Protein AF-A0A8H6W726-F1 (afdb_monomer)

Solvent-accessible surface area (backbone atoms only — not comparable to full-atom values): 7861 Å² total; per-residue (Å²): 96,68,68,58,51,51,13,54,59,83,41,94,83,43,72,100,41,47,91,73,74,43,54,44,81,43,51,64,57,50,60,64,70,88,55,66,88,46,59,6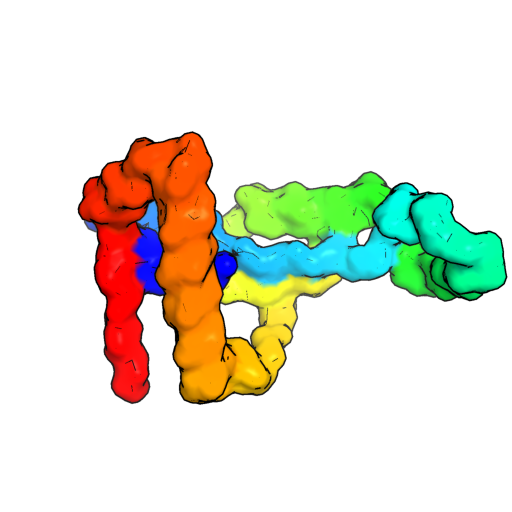8,70,59,37,52,51,51,53,56,52,37,76,76,72,36,35,50,50,70,63,22,48,48,30,55,50,47,72,70,72,47,61,62,71,81,44,48,71,31,38,30,45,80,74,37,79,46,88,73,60,68,58,68,72,33,70,67,29,46,53,50,44,54,52,50,50,53,53,51,48,52,59,44,28,76,76,40,60,62,54,54,51,49,46,68,75,64,41,49,79,62,74,82,82,128

Secondary structure (DSSP, 8-state):
-HHHHTTSPP-TTSTTS-SS---EEE--SEE-GGGTTS-HHHHHHHHHHHHHHPEEHHHHHHHHHHHHHS-HHHHTT-EEETTEEEPPPHHHHSHHHHHHHHHHHHHHHHHHHHH-THHHHHHHHH-PPPP---

Nearest PDB structures (foldseek):
  5o98-assembly1_A  TM=8.061E-01  e=6.949E-01  Catharanthus roseus
  5o98-assembly2_B  TM=7.991E-01  e=9.078E-01  Catharanthus roseus

Structure (mmCIF, N/CA/C/O backbone):
data_AF-A0A8H6W726-F1
#
_entry.id   AF-A0A8H6W726-F1
#
loop_
_atom_site.group_PDB
_atom_site.id
_atom_site.type_symbol
_atom_site.label_atom_id
_atom_site.label_alt_id
_atom_site.label_comp_id
_atom_site.label_asym_id
_atom_site.label_entity_id
_atom_site.label_seq_id
_atom_site.pdbx_PDB_ins_code
_atom_site.Cartn_x
_atom_site.Cartn_y
_atom_site.Cartn_z
_atom_site.occupancy
_atom_site.B_iso_or_equiv
_atom_site.auth_seq_id
_atom_site.auth_comp_id
_atom_site.auth_asym_id
_atom_site.auth_atom_id
_atom_site.pdbx_PDB_model_num
ATOM 1 N N . MET A 1 1 ? -5.618 1.461 2.422 1.00 74.81 1 MET A N 1
ATOM 2 C CA . MET A 1 1 ? -4.654 1.276 3.535 1.00 74.81 1 MET A CA 1
ATOM 3 C C . MET A 1 1 ? -4.930 2.229 4.699 1.00 74.81 1 MET A C 1
ATOM 5 O O . MET A 1 1 ? -5.282 1.740 5.760 1.00 74.81 1 MET A O 1
ATOM 9 N N . ARG A 1 2 ? -4.857 3.560 4.527 1.00 86.06 2 ARG A N 1
ATOM 10 C CA . ARG A 1 2 ? -5.116 4.532 5.615 1.00 86.06 2 ARG A CA 1
ATOM 11 C C . ARG A 1 2 ? -6.535 4.457 6.210 1.00 86.06 2 ARG A C 1
ATOM 13 O O . ARG A 1 2 ? -6.653 4.435 7.427 1.00 86.06 2 ARG A O 1
ATOM 20 N N . ALA A 1 3 ? -7.574 4.311 5.376 1.00 90.31 3 ALA A N 1
ATOM 21 C CA . ALA A 1 3 ? -8.961 4.120 5.837 1.00 90.31 3 ALA A CA 1
ATOM 22 C C . ALA A 1 3 ? -9.113 2.926 6.787 1.00 90.31 3 ALA A C 1
ATOM 24 O O . ALA A 1 3 ? -9.732 3.050 7.836 1.00 90.31 3 ALA A O 1
ATOM 25 N N . LEU A 1 4 ? -8.504 1.792 6.426 1.00 90.88 4 LEU A N 1
ATOM 26 C CA . LEU A 1 4 ? -8.491 0.585 7.248 1.00 90.88 4 LEU A CA 1
ATOM 27 C C . LEU A 1 4 ? -7.704 0.818 8.540 1.00 90.88 4 LEU A C 1
ATOM 29 O O . LEU A 1 4 ? -8.187 0.499 9.617 1.00 90.88 4 LEU A O 1
ATOM 33 N N . ALA A 1 5 ? -6.509 1.409 8.441 1.00 88.50 5 ALA A N 1
ATOM 34 C CA . ALA A 1 5 ? -5.656 1.672 9.598 1.00 88.50 5 ALA A CA 1
ATOM 35 C C . ALA A 1 5 ? -6.338 2.567 10.650 1.00 88.50 5 ALA A C 1
ATOM 37 O O . ALA A 1 5 ? -6.141 2.348 11.843 1.00 88.50 5 ALA A O 1
ATOM 38 N N . ALA A 1 6 ? -7.147 3.540 10.213 1.00 88.62 6 ALA A N 1
ATOM 39 C CA . ALA A 1 6 ? -7.908 4.441 11.082 1.00 88.62 6 ALA A CA 1
ATOM 40 C C . ALA A 1 6 ? -9.080 3.762 11.813 1.00 88.62 6 ALA A C 1
ATOM 42 O O . ALA A 1 6 ? -9.574 4.310 12.793 1.00 88.62 6 ALA A O 1
ATOM 43 N N . ARG A 1 7 ? -9.510 2.592 11.331 1.00 90.94 7 ARG A N 1
ATOM 44 C CA . ARG A 1 7 ? -10.657 1.826 11.836 1.00 90.94 7 ARG A CA 1
ATOM 45 C C . ARG A 1 7 ? -10.251 0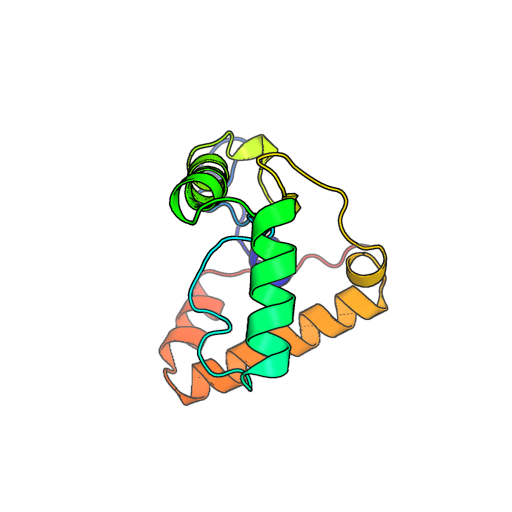.569 12.602 1.00 90.94 7 ARG A C 1
ATOM 47 O O . ARG A 1 7 ? -11.105 -0.191 13.040 1.00 90.94 7 ARG A O 1
ATOM 54 N N . LEU A 1 8 ? -8.952 0.301 12.731 1.00 88.81 8 LEU A N 1
ATOM 55 C CA . LEU A 1 8 ? -8.487 -0.825 13.531 1.00 88.81 8 LEU A CA 1
ATOM 56 C C . LEU A 1 8 ? -8.629 -0.496 15.020 1.00 88.81 8 LEU A C 1
ATOM 58 O O . LEU A 1 8 ? -8.125 0.554 15.435 1.00 88.81 8 LEU A O 1
ATOM 62 N N . PRO A 1 9 ? -9.230 -1.394 15.818 1.00 84.88 9 PRO A N 1
ATOM 63 C CA . PRO A 1 9 ? -9.404 -1.165 17.240 1.00 84.88 9 PRO A CA 1
ATOM 64 C C . PRO A 1 9 ? -8.051 -1.040 17.938 1.00 84.88 9 PRO A C 1
ATOM 66 O O . PRO A 1 9 ? -7.052 -1.664 17.551 1.00 84.88 9 PRO A O 1
ATOM 69 N N . ALA A 1 10 ? -8.017 -0.225 18.989 1.00 72.88 10 ALA A N 1
ATOM 70 C CA . ALA A 1 10 ? -6.909 -0.261 19.931 1.00 72.88 10 ALA A CA 1
ATOM 71 C C . ALA A 1 10 ? -6.992 -1.581 20.710 1.00 72.88 10 ALA A C 1
ATOM 73 O O . ALA A 1 10 ? -8.056 -1.927 21.213 1.00 72.88 10 ALA A O 1
ATOM 74 N N . ASP A 1 11 ? -5.894 -2.327 20.806 1.00 67.31 11 ASP A N 1
ATOM 75 C CA . ASP A 1 11 ? -5.873 -3.569 21.580 1.00 67.31 11 ASP A CA 1
ATOM 76 C C . ASP A 1 11 ? -5.457 -3.243 23.031 1.00 67.31 11 ASP A C 1
ATOM 78 O O . ASP A 1 11 ? -4.331 -2.792 23.260 1.00 67.31 11 ASP A O 1
ATOM 82 N N . PRO A 1 12 ? -6.356 -3.423 24.022 1.00 59.44 12 PRO A N 1
ATOM 83 C CA . PRO A 1 12 ? -6.074 -3.088 25.415 1.00 59.44 12 PRO A CA 1
ATOM 84 C C . PRO A 1 12 ? -5.050 -4.026 26.077 1.00 59.44 12 PRO A C 1
ATOM 86 O O . PRO A 1 12 ? -4.559 -3.710 27.160 1.00 59.44 12 PRO A O 1
ATOM 89 N N . GLY A 1 13 ? -4.717 -5.165 25.456 1.00 59.81 13 GLY A N 1
ATOM 90 C CA . GLY A 1 13 ? -3.755 -6.148 25.964 1.00 59.81 13 GLY A CA 1
ATOM 91 C C . GLY A 1 13 ? -2.386 -6.130 25.275 1.00 59.81 13 GLY A C 1
ATOM 92 O O . GLY A 1 13 ? -1.457 -6.764 25.774 1.00 59.81 13 GLY A O 1
ATOM 93 N N . SER A 1 14 ? -2.225 -5.415 24.157 1.00 56.25 14 SER A N 1
ATOM 94 C CA . SER A 1 14 ? -1.011 -5.458 23.326 1.00 56.25 14 SER A CA 1
ATOM 95 C C . SER A 1 14 ? -0.077 -4.256 23.505 1.00 56.25 14 SER A C 1
ATOM 97 O O . SER A 1 14 ? 0.544 -3.801 22.551 1.00 56.25 14 SER A O 1
ATOM 99 N N . GLY A 1 15 ? 0.072 -3.717 24.717 1.00 60.50 15 GLY A N 1
ATOM 100 C CA . GLY A 1 15 ? 1.006 -2.605 24.948 1.00 60.50 15 GLY A CA 1
ATOM 101 C C . GLY A 1 15 ? 0.811 -1.440 23.948 1.00 60.50 15 GLY A C 1
ATOM 102 O O . GLY A 1 15 ? -0.316 -1.155 23.555 1.00 60.50 15 GLY A O 1
ATOM 103 N N . PRO A 1 16 ? 1.874 -0.751 23.494 1.00 60.84 16 PRO A N 1
ATOM 104 C CA . PRO A 1 16 ? 1.744 0.399 22.589 1.00 60.84 16 PRO A CA 1
ATOM 105 C C . PRO A 1 16 ? 1.385 0.055 21.129 1.00 60.84 16 PRO A C 1
ATOM 107 O O . PRO A 1 16 ? 1.186 0.971 20.330 1.00 60.84 16 PRO A O 1
ATOM 110 N N . VAL A 1 17 ? 1.359 -1.227 20.737 1.00 60.28 17 VAL A N 1
ATOM 111 C CA . VAL A 1 17 ? 1.313 -1.647 19.324 1.00 60.28 17 VAL A CA 1
ATOM 112 C C . VAL A 1 17 ? 0.090 -2.528 19.079 1.00 60.28 17 VAL A C 1
ATOM 114 O O . VAL A 1 17 ? -0.004 -3.593 19.681 1.00 60.28 17 VAL A O 1
ATOM 117 N N . PRO A 1 18 ? -0.850 -2.146 18.197 1.00 65.00 18 PRO A N 1
ATOM 118 C CA . PRO A 1 18 ? -2.050 -2.949 17.963 1.00 65.00 18 PRO A CA 1
ATOM 119 C C . PRO A 1 18 ? -1.735 -4.305 17.334 1.00 65.00 18 PRO A C 1
ATOM 121 O O . PRO A 1 18 ? -0.820 -4.415 16.517 1.00 65.00 18 PRO A O 1
ATOM 124 N N . ARG A 1 19 ? -2.548 -5.319 17.658 1.00 79.25 19 ARG A N 1
ATOM 125 C CA . ARG A 1 19 ? -2.424 -6.696 17.142 1.00 79.25 19 ARG A CA 1
ATOM 126 C C . ARG A 1 19 ? -2.325 -6.790 15.618 1.00 79.25 19 ARG A C 1
ATOM 128 O O . ARG A 1 19 ? -1.701 -7.716 15.108 1.00 79.25 19 ARG A O 1
ATOM 135 N N . VAL A 1 20 ? -2.933 -5.849 14.896 1.00 87.69 20 VAL A N 1
ATOM 136 C CA . VAL A 1 20 ? -2.817 -5.729 13.440 1.00 87.69 20 VAL A CA 1
ATOM 137 C C . VAL A 1 20 ? -2.174 -4.393 13.087 1.00 87.69 20 VAL A C 1
ATOM 139 O O . VAL A 1 20 ? -2.626 -3.322 13.505 1.00 87.69 20 VAL A O 1
ATOM 142 N N . VAL A 1 21 ? -1.131 -4.464 12.263 1.00 88.25 21 VAL A N 1
ATOM 143 C CA . VAL A 1 21 ? -0.463 -3.301 11.683 1.00 88.25 21 VAL A CA 1
ATOM 144 C C . VAL A 1 21 ? -0.767 -3.236 10.196 1.00 88.25 21 VAL A C 1
ATOM 146 O O . VAL A 1 21 ? -0.662 -4.226 9.480 1.00 88.25 21 VAL A O 1
ATOM 149 N N . VAL A 1 22 ? -1.142 -2.044 9.737 1.00 91.38 22 VAL A N 1
ATOM 150 C CA . VAL A 1 22 ? -1.387 -1.749 8.325 1.00 91.38 22 VAL A CA 1
ATOM 151 C C . VAL A 1 22 ? -0.391 -0.691 7.886 1.00 91.38 22 VAL A C 1
ATOM 153 O O . VAL A 1 22 ? -0.257 0.355 8.524 1.00 91.38 22 VAL A O 1
ATOM 156 N N . ASN A 1 23 ? 0.293 -0.963 6.784 1.00 92.38 23 ASN A N 1
ATOM 157 C CA . ASN A 1 23 ? 1.203 -0.050 6.109 1.00 92.38 23 ASN A CA 1
ATOM 158 C C . ASN A 1 23 ? 0.970 -0.129 4.593 1.00 92.38 23 ASN A C 1
ATOM 160 O O . ASN A 1 23 ? 0.196 -0.958 4.109 1.00 92.38 23 ASN A O 1
ATOM 164 N N . ALA A 1 24 ? 1.571 0.787 3.840 1.00 93.81 24 ALA A N 1
ATOM 165 C CA . ALA A 1 24 ? 1.498 0.795 2.384 1.00 93.81 24 ALA A CA 1
ATOM 166 C C . ALA A 1 24 ? 2.913 0.706 1.820 1.00 93.81 24 ALA A C 1
ATOM 168 O O . ALA A 1 24 ? 3.731 1.576 2.098 1.00 93.81 24 ALA A O 1
ATOM 169 N N . VAL A 1 25 ? 3.201 -0.327 1.030 1.00 94.25 25 VAL A N 1
ATOM 170 C CA . VAL A 1 25 ? 4.557 -0.600 0.538 1.00 94.25 25 VAL A CA 1
ATOM 171 C C . VAL A 1 25 ? 4.617 -0.442 -0.972 1.00 94.25 25 VAL A C 1
ATOM 173 O O . VAL A 1 25 ? 3.814 -1.016 -1.704 1.00 94.25 25 VAL A O 1
ATOM 176 N N . HIS A 1 26 ? 5.611 0.304 -1.436 1.00 92.38 26 HIS A N 1
ATOM 177 C CA . HIS A 1 26 ? 5.975 0.441 -2.834 1.00 92.38 26 HIS A CA 1
ATOM 178 C C . HIS A 1 26 ? 7.415 -0.073 -3.030 1.00 92.38 26 HIS A C 1
ATOM 180 O O . HIS A 1 26 ? 8.365 0.577 -2.583 1.00 92.38 26 HIS A O 1
ATOM 186 N N . PRO A 1 27 ? 7.624 -1.220 -3.705 1.00 92.06 27 PRO A N 1
ATOM 187 C CA . PRO A 1 27 ? 8.951 -1.825 -3.853 1.00 92.06 27 PRO A CA 1
ATOM 188 C C . PRO A 1 27 ? 9.838 -1.125 -4.901 1.00 92.06 27 PRO A C 1
ATOM 190 O O . PRO A 1 27 ? 1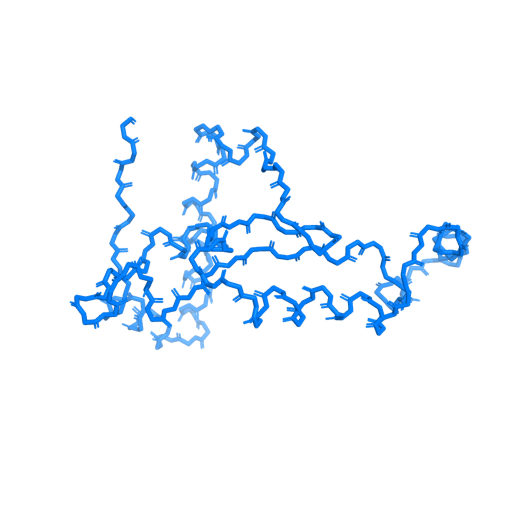0.920 -1.610 -5.216 1.00 92.06 27 PRO A O 1
ATOM 193 N N . GLY A 1 28 ? 9.399 0.008 -5.456 1.00 89.69 28 GLY A N 1
ATOM 194 C CA . GLY A 1 28 ? 10.046 0.616 -6.613 1.00 89.69 28 GLY A CA 1
ATOM 195 C C . GLY A 1 28 ? 9.690 -0.103 -7.913 1.00 89.69 28 GLY A C 1
ATOM 196 O O . GLY A 1 28 ? 8.832 -0.989 -7.959 1.00 89.69 28 GLY A O 1
ATOM 197 N N . MET A 1 29 ? 10.359 0.288 -8.997 1.00 91.12 29 MET A N 1
ATOM 198 C CA . MET A 1 29 ? 10.197 -0.391 -10.278 1.00 91.12 29 MET A CA 1
ATOM 199 C C . MET A 1 29 ? 10.864 -1.763 -10.204 1.00 91.12 29 MET A C 1
ATOM 201 O O . MET A 1 29 ? 12.061 -1.847 -9.950 1.00 91.12 29 MET A O 1
ATOM 205 N N . CYS A 1 30 ? 10.097 -2.823 -10.447 1.00 92.94 30 CYS A N 1
ATOM 206 C CA . CYS A 1 30 ? 10.600 -4.194 -10.456 1.00 92.94 30 CYS A CA 1
ATOM 207 C C . CYS A 1 30 ? 10.494 -4.803 -11.860 1.00 92.94 30 CYS A C 1
ATOM 209 O O . CYS A 1 30 ? 9.525 -4.557 -12.590 1.00 92.94 30 CYS A O 1
ATOM 211 N N . ILE A 1 31 ? 11.472 -5.627 -12.237 1.00 93.44 31 ILE A N 1
ATOM 212 C CA . ILE A 1 31 ? 11.444 -6.415 -13.471 1.00 93.44 31 ILE A CA 1
ATOM 213 C C . ILE A 1 31 ? 10.413 -7.533 -13.290 1.00 93.44 31 ILE A C 1
ATOM 215 O O . ILE A 1 31 ? 10.690 -8.572 -12.700 1.00 93.44 31 ILE A O 1
ATOM 219 N N . THR A 1 32 ? 9.201 -7.282 -13.780 1.00 91.25 32 THR A N 1
ATOM 220 C CA . THR A 1 32 ? 8.061 -8.205 -13.753 1.00 91.25 32 THR A CA 1
ATOM 221 C C . THR A 1 32 ? 7.327 -8.171 -15.092 1.00 91.25 32 THR A C 1
ATOM 223 O O . THR A 1 32 ? 7.525 -7.263 -15.906 1.00 91.25 32 THR A O 1
ATOM 226 N N . ASP A 1 33 ? 6.419 -9.123 -15.295 1.00 92.50 33 ASP A N 1
ATOM 227 C CA . ASP A 1 33 ? 5.581 -9.213 -16.493 1.00 92.50 33 ASP A CA 1
ATOM 228 C C . ASP A 1 33 ? 4.327 -8.318 -16.451 1.00 92.50 33 ASP A C 1
ATOM 230 O O . ASP A 1 33 ? 3.429 -8.469 -17.281 1.00 92.50 33 ASP A O 1
ATOM 234 N N . ILE A 1 34 ? 4.257 -7.327 -15.547 1.00 92.31 34 ILE A N 1
ATOM 235 C CA . ILE A 1 34 ? 3.103 -6.411 -15.442 1.00 92.31 34 ILE A CA 1
ATOM 236 C C . ILE A 1 34 ? 2.817 -5.660 -16.757 1.00 92.31 34 ILE A C 1
ATOM 238 O O . ILE A 1 34 ? 1.671 -5.350 -17.075 1.00 92.31 34 ILE A O 1
ATOM 242 N N . PHE A 1 35 ? 3.850 -5.443 -17.578 1.00 91.56 35 PHE A N 1
ATOM 243 C CA . PHE A 1 35 ? 3.749 -4.797 -18.889 1.00 91.56 35 PHE A CA 1
ATOM 244 C C . PHE A 1 35 ? 3.747 -5.786 -20.067 1.00 91.56 35 PHE A C 1
ATOM 246 O O . PHE A 1 35 ? 3.896 -5.380 -21.220 1.00 91.56 35 PHE A O 1
ATOM 253 N N . ALA A 1 36 ? 3.586 -7.093 -19.828 1.00 90.94 36 ALA A N 1
ATOM 254 C CA . ALA A 1 36 ? 3.711 -8.113 -20.874 1.00 90.94 36 ALA A CA 1
ATOM 255 C C . ALA A 1 36 ? 2.697 -7.943 -22.017 1.00 90.94 36 ALA A C 1
ATOM 257 O O . ALA A 1 36 ? 3.033 -8.206 -23.177 1.00 90.94 36 ALA A O 1
ATOM 258 N N . LYS A 1 37 ? 1.491 -7.457 -21.691 1.00 95.50 37 LYS A N 1
ATOM 259 C CA . LYS A 1 37 ? 0.376 -7.235 -22.628 1.00 95.50 37 LYS A CA 1
ATOM 260 C C . LYS A 1 37 ? 0.418 -5.880 -23.348 1.00 95.50 37 LYS A C 1
ATOM 262 O O . LYS A 1 37 ? -0.473 -5.595 -24.143 1.00 95.50 37 LYS A O 1
ATOM 267 N N . PHE A 1 38 ? 1.420 -5.040 -23.085 1.00 93.38 38 PHE A N 1
ATOM 268 C CA . PHE A 1 38 ? 1.542 -3.746 -23.754 1.00 93.38 38 PHE A CA 1
ATOM 269 C C . PHE A 1 38 ? 2.015 -3.920 -25.208 1.00 93.38 38 PHE A C 1
ATOM 271 O O . PHE A 1 38 ? 2.769 -4.859 -25.496 1.00 93.38 38 PHE A O 1
ATOM 278 N N . PRO A 1 39 ? 1.632 -3.007 -26.125 1.00 96.62 39 PRO A N 1
ATOM 279 C CA . PRO A 1 39 ? 2.132 -3.009 -27.496 1.00 96.62 39 PRO A CA 1
ATOM 280 C C . PRO A 1 39 ? 3.662 -3.026 -27.550 1.00 96.62 39 PRO A C 1
ATOM 282 O O . PRO A 1 39 ? 4.334 -2.427 -26.706 1.00 96.62 39 PRO A O 1
ATOM 285 N N . LEU A 1 40 ? 4.216 -3.681 -28.575 1.00 94.69 40 LEU A N 1
ATOM 286 C CA . LEU A 1 40 ? 5.656 -3.928 -28.704 1.00 94.69 40 LEU A CA 1
ATOM 287 C C . LEU A 1 40 ? 6.532 -2.672 -28.506 1.00 94.69 40 LEU A C 1
ATOM 289 O O . LEU A 1 40 ? 7.505 -2.775 -27.756 1.00 94.69 40 LEU A O 1
ATOM 293 N N . PRO A 1 41 ? 6.202 -1.497 -29.091 1.00 95.44 41 PRO A N 1
ATOM 294 C CA . PRO A 1 41 ? 7.015 -0.292 -28.920 1.00 95.44 41 PRO A CA 1
ATOM 295 C C . PRO A 1 41 ? 7.062 0.187 -27.465 1.00 95.44 41 PRO A C 1
ATOM 297 O O . PRO A 1 41 ? 8.131 0.498 -26.943 1.00 95.44 41 PRO A O 1
ATOM 300 N N . VAL A 1 42 ? 5.917 0.173 -26.776 1.00 95.00 42 VAL A N 1
ATOM 301 C CA . VAL A 1 42 ? 5.818 0.591 -25.370 1.00 95.00 42 VAL A CA 1
ATOM 302 C C . VAL A 1 42 ? 6.551 -0.398 -24.471 1.00 95.00 42 VAL A C 1
ATOM 304 O O . VAL A 1 42 ? 7.317 -0.003 -23.597 1.00 95.00 42 VAL A O 1
ATOM 307 N N . ARG A 1 43 ? 6.393 -1.700 -24.728 1.00 94.56 43 ARG A N 1
ATOM 308 C CA . ARG A 1 43 ? 7.100 -2.743 -23.981 1.00 94.56 43 ARG A CA 1
ATOM 309 C C . ARG A 1 43 ? 8.618 -2.651 -24.157 1.00 94.56 43 ARG A C 1
ATOM 311 O O . ARG A 1 43 ? 9.348 -2.873 -23.195 1.00 94.56 43 ARG A O 1
ATOM 318 N N . ALA A 1 44 ? 9.099 -2.323 -25.357 1.00 93.00 44 ALA A N 1
ATOM 319 C CA . ALA A 1 44 ? 10.523 -2.119 -25.615 1.00 93.00 44 ALA A CA 1
ATOM 320 C C . ALA A 1 44 ? 11.073 -0.911 -24.840 1.00 93.00 44 ALA A C 1
ATOM 322 O O . ALA A 1 44 ? 12.112 -1.034 -24.193 1.00 93.00 44 ALA A O 1
ATOM 323 N N . LEU A 1 45 ? 10.342 0.211 -24.834 1.00 94.31 45 LEU A N 1
ATOM 324 C CA . LEU A 1 45 ? 10.691 1.400 -24.052 1.00 94.31 45 LEU A CA 1
ATOM 325 C C . LEU A 1 45 ? 10.758 1.089 -22.551 1.00 94.31 45 LEU A C 1
ATOM 327 O O . LEU A 1 45 ? 11.754 1.398 -21.899 1.00 94.31 45 LEU A O 1
ATOM 331 N N . ILE A 1 46 ? 9.731 0.425 -22.015 1.00 93.00 46 ILE A N 1
ATOM 332 C CA . ILE A 1 46 ? 9.669 0.052 -20.598 1.00 93.00 46 ILE A CA 1
ATOM 333 C C . ILE A 1 46 ? 10.817 -0.889 -20.230 1.00 93.00 46 ILE A C 1
ATOM 335 O O . ILE A 1 46 ? 11.471 -0.669 -19.216 1.00 93.00 46 ILE A O 1
ATOM 339 N N . ARG A 1 47 ? 11.122 -1.897 -21.059 1.00 90.62 47 ARG A N 1
ATOM 340 C CA . ARG A 1 47 ? 12.278 -2.779 -20.821 1.00 90.62 47 ARG A CA 1
ATOM 341 C C . ARG A 1 47 ? 13.601 -2.017 -20.848 1.00 90.62 47 ARG A C 1
ATOM 343 O O . ARG A 1 47 ? 14.494 -2.338 -20.069 1.00 90.62 47 ARG A O 1
ATOM 350 N N . GLY A 1 48 ? 13.727 -1.020 -21.724 1.00 92.12 48 GLY A N 1
ATOM 351 C CA . GLY A 1 48 ? 14.868 -0.107 -2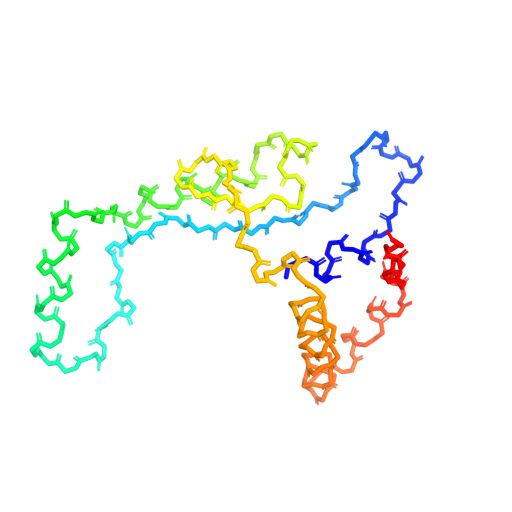1.742 1.00 92.12 48 GLY A CA 1
ATOM 352 C C . GLY A 1 48 ? 15.020 0.637 -20.416 1.00 92.12 48 GLY A C 1
ATOM 353 O O . GLY A 1 48 ? 16.090 0.595 -19.816 1.00 92.12 48 GLY A O 1
ATOM 354 N N . ALA A 1 49 ? 13.936 1.234 -19.916 1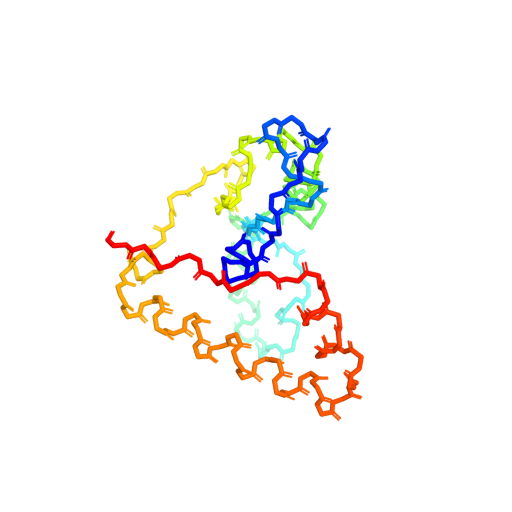.00 90.50 49 ALA A N 1
ATOM 355 C CA . ALA A 1 49 ? 13.923 1.920 -18.625 1.00 90.50 49 ALA A CA 1
ATOM 356 C C . ALA A 1 49 ? 14.214 0.965 -17.453 1.00 90.50 49 ALA A C 1
ATOM 358 O O . ALA A 1 49 ? 15.043 1.269 -16.598 1.00 90.50 49 ALA A O 1
ATOM 359 N N . GLN A 1 50 ? 13.604 -0.225 -17.444 1.00 91.75 50 GLN A N 1
ATOM 360 C CA . GLN A 1 50 ? 13.812 -1.232 -16.402 1.00 91.75 50 GLN A CA 1
ATOM 361 C C . GLN A 1 50 ? 15.284 -1.640 -16.275 1.00 91.75 50 GLN A C 1
ATOM 363 O O . GLN A 1 50 ? 15.777 -1.798 -15.165 1.00 91.75 50 GLN A O 1
ATOM 368 N N . ARG A 1 51 ? 16.022 -1.749 -17.385 1.00 87.69 51 ARG A N 1
ATOM 369 C CA . ARG A 1 51 ? 17.460 -2.069 -17.340 1.00 87.69 51 ARG A CA 1
ATOM 370 C C . ARG A 1 51 ? 18.312 -1.007 -16.643 1.00 87.69 51 ARG A C 1
ATOM 372 O O . ARG A 1 51 ? 19.415 -1.332 -16.224 1.00 87.69 51 ARG A O 1
ATOM 379 N N . LEU A 1 52 ? 17.840 0.236 -16.562 1.00 89.25 52 LEU A N 1
ATOM 380 C CA . LEU A 1 52 ? 18.600 1.345 -15.982 1.00 89.25 52 LEU A CA 1
ATOM 381 C C . LEU A 1 52 ? 18.309 1.545 -14.494 1.00 89.25 52 LEU A C 1
ATOM 383 O O . LEU A 1 52 ? 19.208 1.936 -13.756 1.00 89.25 52 LEU A O 1
ATOM 387 N N . VAL A 1 53 ? 17.061 1.328 -14.065 1.00 87.94 53 VAL A N 1
ATOM 388 C CA . VAL A 1 53 ? 16.600 1.765 -12.734 1.00 87.94 53 VAL A CA 1
ATOM 389 C C . VAL A 1 53 ? 15.775 0.732 -11.963 1.00 87.94 53 VAL A C 1
ATOM 391 O O . VAL A 1 53 ? 15.393 1.015 -10.830 1.00 87.94 53 VAL A O 1
ATOM 394 N N . ALA A 1 54 ? 15.447 -0.427 -12.547 1.00 92.50 54 ALA A N 1
ATOM 395 C CA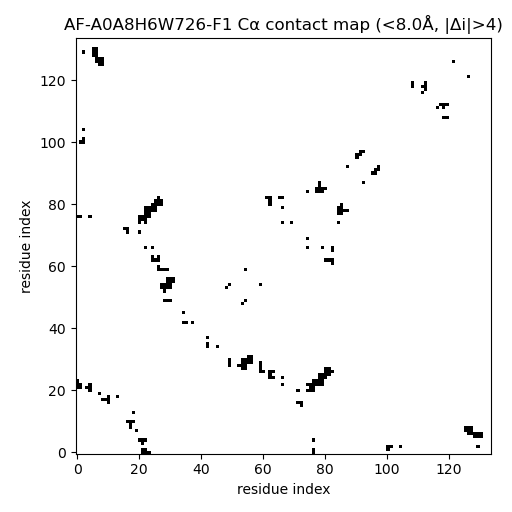 . ALA A 1 54 ? 14.583 -1.398 -11.880 1.00 92.50 54 ALA A CA 1
ATOM 396 C C . ALA A 1 54 ? 15.363 -2.403 -11.029 1.00 92.50 54 ALA A C 1
ATOM 398 O O . ALA A 1 54 ? 16.435 -2.872 -11.405 1.00 92.50 54 ALA A O 1
ATOM 399 N N . TYR A 1 55 ? 14.743 -2.796 -9.923 1.00 93.44 55 TYR A N 1
ATOM 400 C CA . TYR A 1 55 ? 15.128 -3.958 -9.135 1.00 93.44 55 TYR A CA 1
ATOM 401 C C . TYR A 1 55 ? 14.696 -5.247 -9.835 1.00 93.44 55 TYR A C 1
ATOM 403 O O . TYR A 1 55 ? 13.693 -5.283 -10.556 1.00 93.44 55 TYR A O 1
ATOM 411 N N . THR A 1 56 ? 15.396 -6.345 -9.578 1.00 93.75 56 THR A N 1
ATOM 412 C CA . THR A 1 56 ? 14.832 -7.676 -9.839 1.00 93.75 56 THR A CA 1
ATOM 413 C C . THR A 1 56 ? 13.581 -7.906 -8.982 1.00 93.75 56 THR A C 1
ATOM 415 O O . THR A 1 56 ? 13.376 -7.243 -7.962 1.00 93.75 56 THR A O 1
ATOM 418 N N . ALA A 1 57 ? 12.724 -8.850 -9.382 1.00 93.19 57 ALA A N 1
ATOM 419 C CA . ALA A 1 57 ? 11.542 -9.205 -8.594 1.00 93.19 57 ALA A CA 1
ATOM 420 C C . ALA A 1 57 ? 11.916 -9.651 -7.166 1.00 93.19 57 ALA A C 1
ATOM 422 O O . ALA A 1 57 ? 11.275 -9.225 -6.207 1.00 93.19 57 ALA A O 1
ATOM 423 N N . ASP A 1 58 ? 12.996 -10.424 -7.024 1.00 94.81 58 ASP A N 1
ATOM 424 C CA . ASP A 1 58 ? 13.490 -10.901 -5.729 1.00 94.81 58 ASP A CA 1
ATOM 425 C C . ASP A 1 58 ? 14.004 -9.758 -4.847 1.00 94.81 58 ASP A C 1
ATOM 427 O O . ASP A 1 58 ? 13.718 -9.718 -3.651 1.00 94.81 58 ASP A O 1
ATOM 431 N N . GLU A 1 59 ? 14.741 -8.799 -5.415 1.00 94.56 59 GLU A N 1
ATOM 432 C CA . GLU A 1 59 ? 15.192 -7.609 -4.683 1.00 94.56 59 GLU A CA 1
ATOM 433 C C . GLU A 1 59 ? 14.012 -6.750 -4.225 1.00 94.56 59 GLU A C 1
ATOM 435 O O . GLU A 1 59 ? 13.964 -6.357 -3.060 1.00 94.56 59 GLU A O 1
ATOM 440 N N . GLY A 1 60 ? 13.031 -6.518 -5.102 1.00 93.38 60 GLY A N 1
ATOM 441 C CA . GLY A 1 60 ? 11.807 -5.800 -4.753 1.00 93.38 60 GLY A CA 1
ATOM 442 C C . GLY A 1 60 ? 11.000 -6.501 -3.656 1.00 93.38 60 GLY A C 1
ATOM 443 O O . GLY A 1 60 ? 10.491 -5.851 -2.740 1.00 93.38 60 GLY A O 1
ATOM 444 N N . ALA A 1 61 ? 10.934 -7.836 -3.690 1.00 94.19 61 ALA A N 1
ATOM 445 C CA . ALA A 1 61 ? 10.241 -8.636 -2.682 1.00 94.19 61 ALA A CA 1
ATOM 446 C C . ALA A 1 61 ? 10.847 -8.472 -1.278 1.00 94.19 61 ALA A C 1
ATOM 448 O O . ALA A 1 61 ? 10.111 -8.496 -0.289 1.00 94.19 61 ALA A O 1
ATOM 449 N N . ARG A 1 62 ? 12.158 -8.215 -1.163 1.00 94.81 62 ARG A N 1
ATOM 450 C CA . ARG A 1 62 ? 12.801 -7.945 0.137 1.00 94.81 62 ARG A CA 1
ATOM 451 C C . ARG A 1 62 ? 12.207 -6.726 0.831 1.00 94.81 62 ARG A C 1
ATOM 453 O O . ARG A 1 62 ? 12.138 -6.724 2.054 1.00 94.81 62 ARG A O 1
ATOM 460 N N . PHE A 1 63 ? 11.737 -5.721 0.091 1.00 94.25 63 PHE A N 1
ATOM 461 C CA . PHE A 1 63 ? 11.086 -4.553 0.692 1.00 94.25 63 PHE A CA 1
ATOM 462 C C . PHE A 1 63 ? 9.715 -4.889 1.280 1.00 94.25 63 PHE A C 1
ATOM 464 O O . PHE A 1 63 ? 9.361 -4.356 2.330 1.00 94.25 63 PHE A O 1
ATOM 471 N N . LEU A 1 64 ? 8.969 -5.801 0.646 1.00 94.31 64 LEU A N 1
ATOM 472 C CA . LEU A 1 64 ? 7.709 -6.314 1.191 1.00 94.31 64 LEU A CA 1
ATOM 473 C C . LEU A 1 64 ? 7.963 -7.119 2.468 1.00 94.31 64 LEU A C 1
ATOM 475 O O . LEU A 1 64 ? 7.308 -6.882 3.478 1.00 94.31 64 LEU A O 1
ATOM 479 N N . VAL A 1 65 ? 8.952 -8.019 2.440 1.00 94.88 65 VAL A N 1
ATOM 480 C CA . VAL A 1 65 ? 9.339 -8.813 3.615 1.00 94.88 65 VAL A CA 1
ATOM 481 C C . VAL A 1 65 ? 9.798 -7.901 4.748 1.00 94.88 65 VAL A C 1
ATOM 483 O O . VAL A 1 65 ? 9.295 -8.021 5.858 1.00 94.88 65 VAL A O 1
ATOM 486 N N . TRP A 1 66 ? 10.689 -6.947 4.468 1.00 94.00 66 TRP A N 1
ATOM 487 C CA . TRP A 1 66 ? 11.179 -5.981 5.451 1.00 94.00 66 TRP A CA 1
ATOM 488 C C . TRP A 1 66 ? 10.038 -5.198 6.110 1.00 94.00 66 TRP A C 1
ATOM 490 O O . TRP A 1 66 ? 10.018 -5.056 7.329 1.00 94.00 66 TRP A O 1
ATOM 500 N N . ALA A 1 67 ? 9.051 -4.749 5.328 1.00 93.56 67 ALA A N 1
ATOM 501 C CA . ALA A 1 67 ? 7.888 -4.039 5.852 1.00 93.56 67 ALA A CA 1
ATOM 502 C C . ALA A 1 67 ? 6.934 -4.931 6.668 1.00 93.56 67 ALA A C 1
ATOM 504 O O . ALA A 1 67 ? 6.184 -4.417 7.498 1.00 93.56 67 ALA A O 1
ATOM 505 N N . ALA A 1 68 ? 6.943 -6.245 6.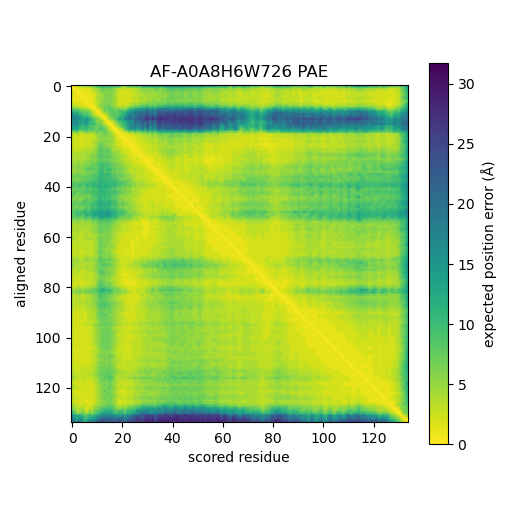425 1.00 92.88 68 ALA A N 1
ATOM 506 C CA . ALA A 1 68 ? 6.114 -7.216 7.133 1.00 92.88 68 ALA A CA 1
ATOM 507 C C . ALA A 1 68 ? 6.742 -7.696 8.453 1.00 92.88 68 ALA A C 1
ATOM 509 O O . ALA A 1 68 ? 6.009 -7.960 9.401 1.00 92.88 68 ALA A O 1
ATOM 510 N N . VAL A 1 69 ? 8.075 -7.818 8.516 1.00 93.81 69 VAL A N 1
ATOM 511 C CA . VAL A 1 69 ? 8.799 -8.330 9.701 1.00 93.81 69 VAL A CA 1
ATOM 512 C C . VAL A 1 69 ? 9.513 -7.250 10.515 1.00 93.81 69 VAL A C 1
ATOM 514 O O . VAL A 1 69 ? 10.099 -7.555 11.551 1.00 93.81 69 VAL A O 1
ATOM 517 N N . GLY A 1 70 ? 9.524 -6.007 10.032 1.00 89.25 70 GLY A N 1
ATOM 518 C CA . GLY A 1 70 ? 10.157 -4.880 10.709 1.00 89.25 70 GLY A CA 1
ATOM 519 C C . GLY A 1 70 ? 9.425 -4.447 11.982 1.00 89.25 70 GLY A C 1
ATOM 520 O O . GLY A 1 70 ? 8.406 -5.019 12.368 1.00 89.25 70 GLY A O 1
ATOM 521 N N . ASP A 1 71 ? 9.946 -3.407 12.636 1.00 89.75 71 ASP A N 1
ATOM 522 C CA . ASP A 1 71 ? 9.351 -2.878 13.864 1.00 89.75 71 ASP A CA 1
ATOM 523 C C . ASP A 1 71 ? 7.924 -2.363 13.617 1.00 89.75 71 ASP A C 1
ATOM 525 O O . ASP A 1 71 ? 7.693 -1.325 12.991 1.00 89.75 71 ASP A O 1
ATOM 529 N N . ALA A 1 72 ? 6.963 -3.108 14.151 1.00 86.19 72 ALA A N 1
ATOM 530 C CA . ALA A 1 72 ? 5.539 -2.852 14.049 1.00 86.19 72 ALA A CA 1
ATOM 531 C C . ALA A 1 72 ? 5.143 -1.453 14.560 1.00 86.19 72 ALA A C 1
ATOM 533 O O . ALA A 1 72 ? 4.254 -0.827 13.978 1.00 86.19 72 ALA A O 1
ATOM 534 N N . ALA A 1 73 ? 5.812 -0.938 15.600 1.00 84.25 73 ALA A N 1
ATOM 535 C CA . ALA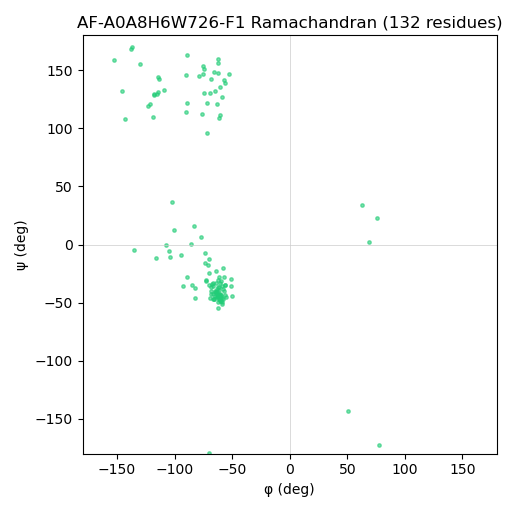 A 1 73 ? 5.540 0.393 16.139 1.00 84.25 73 ALA A CA 1
ATOM 536 C C . ALA A 1 73 ? 5.982 1.490 15.161 1.00 84.25 73 ALA A C 1
ATOM 538 O O . ALA A 1 73 ? 5.221 2.415 14.875 1.00 84.25 73 ALA A O 1
ATOM 539 N N . ALA A 1 74 ? 7.189 1.357 14.607 1.00 87.00 74 ALA A N 1
ATOM 540 C CA . ALA A 1 74 ? 7.766 2.328 13.683 1.00 87.00 74 ALA A CA 1
ATOM 541 C C . ALA A 1 74 ? 7.107 2.312 12.292 1.00 87.00 74 ALA A C 1
ATOM 543 O O . ALA A 1 74 ? 7.058 3.339 11.617 1.00 87.00 74 ALA A O 1
ATOM 544 N N . LEU A 1 75 ? 6.604 1.157 11.844 1.00 89.62 75 LEU A N 1
ATOM 545 C CA . LEU A 1 75 ? 6.068 0.979 10.490 1.00 89.62 75 LEU A CA 1
ATOM 546 C C . LEU A 1 75 ? 4.555 1.183 10.381 1.00 89.62 75 LEU A C 1
ATOM 548 O O . LEU A 1 75 ? 4.021 1.247 9.269 1.00 89.62 75 LEU A O 1
ATOM 552 N N . ARG A 1 76 ? 3.846 1.306 11.504 1.00 87.88 76 ARG A N 1
ATOM 553 C CA . ARG A 1 76 ? 2.393 1.496 11.512 1.00 87.88 76 ARG A CA 1
ATOM 554 C C . ARG A 1 76 ? 1.984 2.755 10.751 1.00 87.88 76 ARG A C 1
ATOM 556 O O . ARG A 1 76 ? 2.452 3.853 11.032 1.00 87.88 76 ARG A O 1
ATOM 563 N N . GLY A 1 77 ? 1.065 2.587 9.798 1.00 87.81 77 GLY A N 1
ATOM 564 C CA . GLY A 1 77 ? 0.498 3.680 9.006 1.00 87.81 77 GLY A CA 1
ATOM 565 C C . GLY A 1 77 ? 1.473 4.331 8.023 1.00 87.81 77 GLY A C 1
ATOM 566 O O . GLY A 1 77 ? 1.083 5.270 7.332 1.00 87.81 77 GLY A O 1
ATOM 567 N N . GLN A 1 78 ? 2.713 3.841 7.936 1.00 91.50 78 GLN A N 1
ATOM 568 C CA . GLN A 1 78 ? 3.734 4.429 7.082 1.00 91.50 78 GLN A CA 1
ATOM 569 C C . GLN A 1 78 ? 3.501 4.087 5.611 1.00 91.50 78 GLN A C 1
ATOM 571 O O . GLN A 1 78 ? 3.045 2.993 5.256 1.00 91.50 78 GLN A O 1
ATOM 576 N N . TYR A 1 79 ? 3.874 5.034 4.753 1.00 93.62 79 TYR A N 1
ATOM 577 C CA . TYR A 1 79 ? 4.127 4.779 3.344 1.00 93.62 79 TYR A CA 1
ATOM 578 C C . TYR A 1 79 ? 5.601 4.402 3.194 1.00 93.62 79 TYR A C 1
ATOM 580 O O . TYR A 1 79 ? 6.477 5.147 3.615 1.00 93.62 79 TYR A O 1
ATOM 588 N N . ILE A 1 80 ? 5.886 3.221 2.661 1.00 93.81 80 ILE A N 1
ATOM 589 C CA . ILE A 1 80 ? 7.220 2.621 2.650 1.00 93.81 80 ILE A CA 1
ATOM 590 C C . ILE A 1 80 ? 7.690 2.512 1.205 1.00 93.81 80 ILE A C 1
ATOM 592 O O . ILE A 1 80 ? 6.990 1.962 0.357 1.00 93.81 80 ILE A O 1
ATOM 596 N N . GLY A 1 81 ? 8.901 2.990 0.933 1.00 91.75 81 GLY A N 1
ATOM 597 C CA . GLY A 1 81 ? 9.528 2.904 -0.382 1.00 91.75 81 GLY A CA 1
ATOM 598 C C . GLY A 1 81 ? 11.036 2.722 -0.275 1.00 91.75 81 GLY A C 1
ATOM 599 O O . GLY A 1 81 ? 11.693 3.433 0.486 1.00 91.75 81 GLY A O 1
ATOM 600 N N . GLY A 1 82 ? 11.585 1.764 -1.027 1.00 85.38 82 GLY A N 1
ATOM 601 C CA . GLY A 1 82 ? 13.022 1.457 -1.009 1.00 85.38 82 GLY A CA 1
ATOM 602 C C . GLY A 1 82 ? 13.534 0.973 0.354 1.00 85.38 82 GLY A C 1
ATOM 603 O O . GLY A 1 82 ? 14.644 1.317 0.747 1.00 85.38 82 GLY A O 1
ATOM 604 N N . GLY A 1 83 ? 12.708 0.231 1.103 1.00 86.88 83 GLY A N 1
ATOM 605 C CA . GLY A 1 83 ? 13.087 -0.337 2.404 1.00 86.88 83 GLY A CA 1
ATOM 606 C C . GLY A 1 83 ? 13.125 0.661 3.567 1.00 86.88 83 GLY A C 1
ATOM 607 O O . GLY A 1 83 ? 13.834 0.427 4.539 1.00 86.88 83 GLY A O 1
ATOM 608 N N . ARG A 1 84 ? 12.401 1.783 3.472 1.00 91.56 84 ARG A N 1
ATOM 609 C CA . ARG A 1 84 ? 12.264 2.764 4.561 1.00 91.56 84 ARG A CA 1
ATOM 610 C C . ARG A 1 84 ? 10.940 3.534 4.481 1.00 91.56 84 ARG A C 1
ATOM 612 O O . ARG A 1 84 ? 10.375 3.613 3.385 1.00 91.56 84 ARG A O 1
ATOM 619 N N . PRO A 1 85 ? 10.457 4.128 5.588 1.00 93.94 85 PRO A N 1
ATOM 620 C CA . PRO A 1 85 ? 9.367 5.096 5.550 1.00 93.94 85 PRO A CA 1
ATOM 621 C C . PRO A 1 85 ? 9.698 6.281 4.636 1.00 93.94 85 PRO A C 1
ATOM 623 O O . PRO A 1 85 ? 10.842 6.735 4.567 1.00 93.94 85 PRO A O 1
ATOM 626 N N . GLN A 1 86 ? 8.692 6.755 3.917 1.00 94.00 86 GLN A N 1
ATOM 627 C CA . GLN A 1 86 ? 8.750 7.861 2.972 1.00 94.00 86 GLN A CA 1
ATOM 628 C C . GLN A 1 86 ? 7.619 8.837 3.279 1.00 94.00 86 GLN A C 1
ATOM 630 O O . GLN A 1 86 ? 6.576 8.465 3.825 1.00 94.00 86 GLN A O 1
ATOM 635 N N . GLU A 1 87 ? 7.819 10.090 2.888 1.00 92.81 87 GLU A N 1
ATOM 636 C CA . GLU A 1 87 ? 6.787 11.110 2.992 1.00 92.81 87 GLU A CA 1
ATOM 637 C C . GLU A 1 87 ? 5.554 10.721 2.160 1.00 92.81 87 GLU A C 1
ATOM 639 O O . GLU A 1 87 ? 5.651 10.238 1.028 1.00 92.81 87 GLU A O 1
ATOM 644 N N . SER A 1 88 ? 4.374 10.898 2.754 1.00 92.56 88 SER A N 1
ATOM 645 C CA . SER A 1 88 ? 3.106 10.716 2.050 1.00 92.56 88 SER A CA 1
ATOM 646 C C . SER A 1 88 ? 2.808 11.942 1.194 1.00 92.56 88 SER A C 1
ATOM 648 O O . SER A 1 88 ? 3.070 13.058 1.612 1.00 92.56 88 SER A O 1
ATOM 650 N N . SER A 1 89 ? 2.191 11.745 0.029 1.00 93.00 89 SER A N 1
ATOM 651 C CA . SER A 1 89 ? 1.780 12.858 -0.837 1.00 93.00 89 SER A CA 1
ATOM 652 C C . SER A 1 89 ? 0.869 13.866 -0.117 1.00 93.00 89 SER A C 1
ATOM 654 O O . SER A 1 89 ? -0.090 13.469 0.545 1.00 93.00 89 SER A O 1
ATOM 656 N N . ASP A 1 90 ? 1.078 15.161 -0.361 1.00 94.81 90 ASP A N 1
ATOM 657 C CA . ASP A 1 90 ? 0.217 16.246 0.140 1.00 94.81 90 ASP A CA 1
ATOM 658 C C . ASP A 1 90 ? -1.265 16.017 -0.157 1.00 94.81 90 ASP A C 1
ATOM 660 O O . ASP A 1 90 ? -2.136 16.316 0.661 1.00 94.81 90 ASP A O 1
ATOM 664 N N . PHE A 1 91 ? -1.573 15.422 -1.315 1.00 94.75 91 PHE A N 1
ATOM 665 C CA . PHE A 1 91 ? -2.947 15.116 -1.682 1.00 94.75 91 PHE A CA 1
ATOM 666 C C . PHE A 1 91 ? -3.612 14.196 -0.656 1.00 94.75 91 PHE A C 1
ATOM 668 O O . PHE A 1 91 ? -4.730 14.485 -0.238 1.00 94.75 91 PHE A O 1
ATOM 675 N N . VAL A 1 92 ? -2.940 13.124 -0.219 1.00 92.12 92 VAL A N 1
ATOM 676 C CA . VAL A 1 92 ? -3.528 12.157 0.726 1.00 92.12 92 VAL A CA 1
ATOM 677 C C . VAL A 1 92 ? -3.630 12.705 2.150 1.00 92.12 92 VAL A C 1
ATOM 679 O O . VAL A 1 92 ? -4.357 12.140 2.964 1.00 92.12 92 VAL A O 1
ATOM 682 N N . LEU A 1 93 ? -2.911 13.789 2.451 1.00 91.12 93 LEU A N 1
ATOM 683 C CA . LEU A 1 93 ? -2.999 14.511 3.721 1.00 91.12 93 LEU A CA 1
ATOM 684 C C . LEU A 1 93 ? -4.074 15.606 3.685 1.00 91.12 93 LEU A C 1
ATOM 686 O O . LEU A 1 93 ? -4.671 15.908 4.717 1.00 91.12 93 LEU A O 1
ATOM 690 N N . SER A 1 94 ? -4.353 16.160 2.503 1.00 95.06 94 SER A N 1
ATOM 691 C CA . SER A 1 94 ? -5.375 17.187 2.303 1.00 95.06 94 SER A CA 1
ATOM 692 C C . SER A 1 94 ? -6.783 16.692 2.644 1.00 95.06 94 SER A C 1
ATOM 694 O O . SER A 1 94 ? -7.101 15.508 2.506 1.00 95.06 94 SER A O 1
ATOM 696 N N . GLU A 1 95 ? -7.686 17.619 2.969 1.00 95.06 95 GLU A N 1
ATOM 697 C CA . GLU A 1 95 ? -9.102 17.295 3.175 1.00 95.06 95 GLU A CA 1
ATOM 698 C C . GLU A 1 95 ? -9.737 16.604 1.960 1.00 95.06 95 GLU A C 1
ATOM 700 O O . GLU A 1 95 ? -10.601 15.739 2.095 1.00 95.06 95 GLU A O 1
ATOM 705 N N . ARG A 1 96 ? -9.319 16.983 0.743 1.00 95.94 96 ARG A N 1
ATOM 706 C CA . ARG A 1 96 ? -9.817 16.361 -0.487 1.00 95.94 96 ARG A CA 1
ATOM 707 C C . ARG A 1 96 ? -9.399 14.894 -0.556 1.00 95.94 96 ARG A C 1
ATOM 709 O O . ARG A 1 96 ? -10.214 14.063 -0.948 1.00 95.94 96 ARG A O 1
ATOM 716 N N . GLY A 1 97 ? -8.164 14.581 -0.168 1.00 94.81 97 GLY A N 1
ATOM 717 C CA . GLY A 1 97 ? -7.680 13.206 -0.068 1.00 94.81 97 GLY A CA 1
ATOM 718 C C . GLY A 1 97 ? -8.421 12.406 0.995 1.00 94.81 97 GLY A C 1
ATOM 719 O O . GLY A 1 97 ? -8.791 11.266 0.734 1.00 94.81 97 GLY A O 1
ATOM 720 N N . GLN A 1 98 ? -8.713 13.014 2.148 1.00 92.50 98 GLN A N 1
ATOM 721 C CA . GLN A 1 98 ? -9.518 12.378 3.196 1.00 92.50 98 GLN A CA 1
ATOM 722 C C . GLN A 1 98 ? -10.933 12.057 2.698 1.00 92.50 98 GLN A C 1
ATOM 724 O O . GLN A 1 98 ? -11.376 10.918 2.811 1.00 92.50 98 GLN A O 1
ATOM 729 N N . ARG A 1 99 ? -11.612 13.006 2.040 1.00 94.56 99 ARG A N 1
ATOM 730 C CA . ARG A 1 99 ? -12.930 12.759 1.428 1.00 94.56 99 ARG A CA 1
ATOM 731 C C . ARG A 1 99 ? -12.884 11.656 0.369 1.00 94.56 99 ARG A C 1
ATOM 733 O O . ARG A 1 99 ? -13.754 10.793 0.351 1.00 94.56 99 ARG A O 1
ATOM 740 N N . ALA A 1 100 ? -11.861 11.659 -0.488 1.00 95.06 100 ALA A N 1
ATOM 741 C CA . ALA A 1 100 ? -11.679 10.615 -1.496 1.00 95.06 100 ALA A CA 1
ATOM 742 C C . ALA A 1 100 ? -11.450 9.237 -0.857 1.00 95.06 100 ALA A C 1
ATOM 744 O O . ALA A 1 100 ? -11.996 8.243 -1.321 1.00 95.06 100 ALA A O 1
ATOM 745 N N . GLN A 1 101 ? -10.675 9.180 0.227 1.00 94.19 101 GLN A N 1
ATOM 746 C CA . GLN A 1 101 ? -10.441 7.956 0.983 1.00 94.19 101 GLN A CA 1
ATOM 747 C C . GLN A 1 101 ? -11.737 7.396 1.585 1.00 94.19 101 GLN A C 1
ATOM 749 O O . GLN A 1 101 ? -11.948 6.188 1.516 1.00 94.19 101 GLN A O 1
ATOM 754 N N . GLU A 1 102 ? -12.577 8.244 2.179 1.00 93.88 102 GLU A N 1
ATOM 755 C CA . GLU A 1 102 ? -13.846 7.815 2.779 1.00 93.88 102 GLU A CA 1
ATOM 756 C C . GLU A 1 102 ? -14.856 7.356 1.717 1.00 93.88 102 GLU A C 1
ATOM 758 O O . GLU A 1 102 ? -15.487 6.315 1.893 1.00 93.88 102 GLU A O 1
ATOM 763 N N . SER A 1 103 ? -14.933 8.053 0.575 1.00 95.06 103 SER A N 1
ATOM 764 C CA . SER A 1 103 ? -15.741 7.612 -0.577 1.00 95.06 103 SER A CA 1
ATOM 765 C C . SER A 1 103 ? -15.300 6.234 -1.069 1.00 95.06 103 SER A C 1
ATOM 767 O O . SER A 1 103 ? -16.103 5.310 -1.138 1.00 95.06 103 SER A O 1
ATOM 769 N N . LEU A 1 104 ? -13.995 6.061 -1.315 1.00 95.75 104 LEU A N 1
ATOM 770 C CA . LEU A 1 104 ? -13.433 4.787 -1.766 1.00 95.75 104 LEU A CA 1
ATOM 771 C C . LEU A 1 104 ? -13.651 3.664 -0.751 1.00 95.75 104 LEU A C 1
ATOM 773 O O . LEU A 1 104 ? -13.856 2.522 -1.145 1.00 95.75 104 LEU A O 1
ATOM 777 N N . TRP A 1 105 ? -13.587 3.958 0.549 1.00 95.31 105 TRP A N 1
ATOM 778 C CA . TRP A 1 105 ? -13.869 2.969 1.585 1.00 95.31 105 TRP A CA 1
ATOM 779 C C . TRP A 1 105 ? -15.311 2.465 1.493 1.00 95.31 105 TRP A C 1
ATOM 781 O O . TRP A 1 105 ? -15.521 1.255 1.452 1.00 95.31 105 TRP A O 1
ATOM 791 N N . ALA A 1 106 ? -16.283 3.377 1.412 1.00 95.69 106 ALA A N 1
ATOM 792 C CA . ALA A 1 106 ? -17.691 3.019 1.279 1.00 95.69 106 ALA A CA 1
ATOM 793 C C . ALA A 1 106 ? -17.961 2.230 -0.014 1.00 95.69 106 ALA A C 1
ATOM 795 O O . ALA A 1 106 ? -18.567 1.164 0.045 1.00 95.69 106 ALA A O 1
ATOM 796 N N . GLU A 1 107 ? -17.444 2.698 -1.154 1.00 97.19 107 GLU A N 1
ATOM 797 C CA . GLU A 1 107 ? -17.606 2.037 -2.458 1.00 97.19 107 GLU A CA 1
ATOM 798 C C . GLU A 1 107 ? -16.999 0.627 -2.478 1.00 97.19 107 GLU A C 1
ATOM 800 O O . GLU A 1 107 ? -17.609 -0.312 -2.985 1.00 97.19 107 GLU A O 1
ATOM 805 N N . VAL A 1 108 ? -15.806 0.442 -1.900 1.00 96.44 108 VAL A N 1
ATOM 806 C CA . VAL A 1 108 ? -15.172 -0.882 -1.823 1.00 96.44 108 VAL A CA 1
ATOM 807 C C . VAL A 1 108 ? -15.991 -1.834 -0.955 1.00 96.44 108 VAL A C 1
ATOM 809 O O . VAL A 1 108 ? -16.111 -3.006 -1.303 1.00 96.44 108 VAL A O 1
ATOM 812 N N . LEU A 1 109 ? -16.555 -1.363 0.160 1.00 96.56 109 LEU A N 1
ATOM 813 C CA . LEU A 1 109 ? -17.402 -2.201 1.009 1.00 96.56 109 LEU A CA 1
ATOM 814 C C . LEU A 1 109 ? -18.721 -2.579 0.339 1.00 96.56 109 LEU A C 1
ATOM 816 O O . LEU A 1 109 ? -19.161 -3.709 0.522 1.00 96.56 109 LEU A O 1
ATOM 820 N N . ASP A 1 110 ? -19.311 -1.674 -0.436 1.00 97.12 110 ASP A N 1
ATOM 821 C CA . ASP A 1 110 ? -20.517 -1.937 -1.223 1.00 97.12 110 ASP A CA 1
ATOM 822 C C . ASP A 1 110 ? -20.251 -3.040 -2.261 1.00 97.12 110 ASP A C 1
ATOM 824 O O . ASP A 1 110 ? -20.846 -4.115 -2.203 1.00 97.12 110 ASP A O 1
ATOM 828 N N . ILE A 1 111 ? -19.221 -2.854 -3.097 1.00 98.00 111 ILE A N 1
ATOM 829 C CA . ILE A 1 111 ? -18.825 -3.826 -4.129 1.00 98.00 111 ILE A CA 1
ATOM 830 C C . ILE A 1 111 ? -18.463 -5.186 -3.517 1.00 98.00 111 ILE A C 1
ATOM 832 O O . ILE A 1 111 ? -18.839 -6.233 -4.043 1.00 98.00 111 ILE A O 1
ATOM 836 N N . LEU A 1 112 ? -17.695 -5.205 -2.423 1.00 97.56 112 LEU A N 1
ATOM 837 C CA . LEU A 1 112 ? -17.314 -6.462 -1.777 1.00 97.56 112 LEU A CA 1
ATOM 838 C C . LEU A 1 112 ? -18.489 -7.113 -1.039 1.00 97.56 112 LEU A C 1
ATOM 840 O O . LEU A 1 112 ? -18.544 -8.339 -0.979 1.00 97.56 112 LEU A O 1
ATOM 844 N N . GLY A 1 113 ? -19.415 -6.319 -0.501 1.00 97.56 113 GLY A N 1
ATOM 845 C CA . GLY A 1 113 ? -20.632 -6.793 0.151 1.00 97.56 113 GLY A CA 1
ATOM 846 C C . GLY A 1 113 ? -21.598 -7.467 -0.820 1.00 97.56 113 GLY A C 1
ATOM 847 O O . GLY A 1 113 ? -22.196 -8.481 -0.459 1.00 97.56 113 GLY A O 1
ATOM 848 N N . ASP A 1 114 ? -21.678 -6.968 -2.055 1.00 97.62 114 ASP A N 1
ATOM 849 C CA . ASP A 1 114 ? -22.434 -7.595 -3.145 1.00 97.62 114 ASP A CA 1
ATOM 850 C C . ASP A 1 114 ? -21.874 -8.974 -3.529 1.00 97.62 114 ASP A C 1
ATOM 852 O O . ASP A 1 114 ? -22.623 -9.873 -3.916 1.00 97.62 114 ASP A O 1
ATOM 856 N N . VAL A 1 115 ? -20.553 -9.161 -3.413 1.00 98.06 115 VAL A N 1
ATOM 857 C CA . VAL A 1 115 ? -19.882 -10.437 -3.711 1.00 98.06 115 VAL A CA 1
ATOM 858 C C . VAL A 1 115 ? -19.961 -11.412 -2.532 1.00 98.06 115 VAL A C 1
ATOM 860 O O . VAL A 1 115 ? -20.261 -12.590 -2.732 1.00 98.06 115 VAL A O 1
ATOM 863 N N . ASP A 1 116 ? -19.681 -10.950 -1.311 1.00 97.88 116 ASP A N 1
ATOM 864 C CA . ASP A 1 116 ? -19.786 -11.740 -0.081 1.00 97.88 116 ASP A CA 1
ATOM 865 C C . ASP A 1 116 ? -20.288 -10.872 1.095 1.00 97.88 116 ASP A C 1
ATOM 867 O O . ASP A 1 116 ? -19.520 -10.092 1.676 1.00 97.88 116 ASP A O 1
ATOM 871 N N . PRO A 1 117 ? -21.547 -11.062 1.545 1.00 96.81 117 PRO A N 1
ATOM 872 C CA . PRO A 1 117 ? -22.118 -10.317 2.667 1.00 96.81 117 PRO A CA 1
ATOM 873 C C . PRO A 1 117 ? -21.331 -10.444 3.980 1.00 96.81 117 PRO A C 1
ATOM 875 O O . PRO A 1 117 ? -21.467 -9.594 4.867 1.00 96.81 117 PRO A O 1
ATOM 878 N N . LYS A 1 118 ? -20.489 -11.480 4.134 1.00 97.62 118 LYS A N 1
ATOM 879 C CA . LYS A 1 118 ? -19.629 -11.643 5.315 1.00 97.62 118 LYS A CA 1
ATOM 880 C C . LYS A 1 118 ? -18.644 -10.496 5.479 1.00 97.62 118 LYS A C 1
ATOM 882 O O . LYS A 1 118 ? -18.292 -10.191 6.616 1.00 97.62 118 LYS A O 1
ATOM 887 N N . VAL A 1 119 ? -18.234 -9.837 4.394 1.00 96.94 119 VAL A N 1
ATOM 888 C CA . VAL A 1 119 ? -17.338 -8.675 4.459 1.00 96.94 119 VAL A CA 1
ATOM 889 C C . VAL A 1 119 ? -17.957 -7.581 5.331 1.00 96.94 119 VAL A C 1
ATOM 891 O O . VAL A 1 119 ? -17.310 -7.091 6.255 1.00 96.94 119 VAL A O 1
ATOM 894 N N . LEU A 1 120 ? -19.238 -7.268 5.120 1.00 96.50 120 LEU A N 1
ATOM 895 C CA . LEU A 1 120 ? -19.957 -6.260 5.905 1.00 96.50 120 LEU A CA 1
ATOM 896 C C . LEU A 1 120 ? -20.157 -6.686 7.364 1.00 96.50 120 LEU A C 1
ATOM 898 O O . LEU A 1 120 ? -20.158 -5.846 8.262 1.00 96.50 120 LEU A O 1
ATOM 902 N N . SER A 1 121 ? -20.337 -7.983 7.625 1.00 96.88 121 SER A N 1
ATOM 903 C CA . SER A 1 121 ? -20.412 -8.508 8.994 1.00 96.88 121 SER A CA 1
ATOM 904 C C . SER A 1 121 ? -19.078 -8.364 9.728 1.00 96.88 121 SER A C 1
ATOM 906 O O . SER A 1 121 ? -19.063 -7.831 10.831 1.00 96.88 121 SER A O 1
ATOM 908 N N . ILE A 1 122 ? -17.960 -8.734 9.092 1.00 95.56 122 ILE A N 1
ATOM 909 C CA . ILE A 1 122 ? -16.611 -8.602 9.666 1.00 95.56 122 ILE A CA 1
ATOM 910 C C . ILE A 1 122 ? -16.285 -7.137 9.955 1.00 95.56 122 ILE A C 1
ATOM 912 O O . ILE A 1 122 ? -15.779 -6.816 11.025 1.00 95.56 122 ILE A O 1
ATOM 916 N N . VAL A 1 123 ? -16.591 -6.236 9.020 1.00 94.88 123 VAL A N 1
ATOM 917 C CA . VAL A 1 123 ? -16.352 -4.800 9.207 1.00 94.88 123 VAL A CA 1
ATOM 918 C C . VAL A 1 123 ? -17.132 -4.271 10.407 1.00 94.88 123 VAL A C 1
ATOM 920 O O . VAL A 1 123 ? -16.551 -3.589 11.240 1.00 94.88 123 VAL A O 1
ATOM 923 N N . ARG A 1 124 ? -18.419 -4.619 10.532 1.00 94.69 124 ARG A N 1
ATOM 924 C CA . ARG A 1 124 ? -19.257 -4.179 11.661 1.00 94.69 124 ARG A CA 1
ATOM 925 C C . ARG A 1 124 ? -18.828 -4.766 13.004 1.00 94.69 124 ARG A C 1
ATOM 927 O O . ARG A 1 124 ? -19.018 -4.117 14.023 1.00 94.69 124 ARG A O 1
ATOM 934 N N . GLU A 1 125 ? -18.310 -5.990 13.011 1.00 94.81 125 GLU A N 1
ATOM 935 C CA . GLU A 1 125 ? -17.923 -6.690 14.238 1.00 94.81 125 GLU A CA 1
ATOM 936 C C . GLU A 1 125 ? -16.536 -6.270 14.744 1.00 94.81 125 GLU A C 1
ATOM 938 O O . GLU A 1 125 ? -16.338 -6.155 15.951 1.00 94.81 125 GLU A O 1
ATOM 943 N N . TYR A 1 126 ? -15.581 -6.029 13.837 1.00 91.75 126 TYR A N 1
ATOM 944 C CA . TYR A 1 126 ? -14.165 -5.885 14.194 1.00 91.75 126 TYR A CA 1
ATOM 945 C C . TYR A 1 126 ? -13.551 -4.509 13.921 1.00 91.75 126 TYR A C 1
ATOM 947 O O . TYR A 1 126 ? -12.423 -4.283 14.363 1.00 91.75 126 TYR A O 1
ATOM 955 N N . LEU A 1 127 ? -14.217 -3.610 13.187 1.00 92.06 127 LEU A N 1
ATOM 956 C CA . LEU A 1 127 ? -13.677 -2.286 12.855 1.00 92.06 127 LEU A CA 1
ATOM 957 C C . LEU A 1 127 ? -14.472 -1.155 13.527 1.00 92.06 127 LEU A C 1
ATOM 959 O O . LEU A 1 127 ? -15.693 -1.206 13.631 1.00 92.06 127 LEU A O 1
ATOM 963 N N . GLU A 1 128 ? -13.760 -0.117 13.963 1.00 90.69 128 GLU A N 1
ATOM 964 C CA . GLU A 1 128 ? -14.309 1.103 14.564 1.00 90.69 128 GLU A CA 1
ATOM 965 C C . GLU A 1 128 ? -14.628 2.164 13.497 1.00 90.69 128 GLU A C 1
ATOM 967 O O . GLU A 1 128 ? -14.110 2.126 12.380 1.00 90.69 128 GLU A O 1
ATOM 972 N N . GLU A 1 129 ? -15.441 3.162 13.847 1.00 86.75 129 GLU A N 1
ATOM 973 C CA . GLU A 1 129 ? -15.567 4.385 13.044 1.00 86.75 129 GLU A CA 1
ATOM 974 C C . GLU A 1 129 ? -14.256 5.193 13.106 1.00 86.75 129 GLU A C 1
ATOM 976 O O . GLU A 1 129 ? -13.617 5.261 14.164 1.00 86.75 129 GLU A O 1
ATOM 981 N N . PRO A 1 130 ? -13.823 5.831 12.003 1.00 80.19 130 PRO A N 1
ATOM 982 C CA . PRO A 1 130 ? -12.600 6.611 12.007 1.00 80.19 130 PRO A CA 1
ATOM 983 C C . PRO A 1 130 ? -12.767 7.809 12.945 1.00 80.19 130 PRO A C 1
ATOM 985 O O . PRO A 1 130 ? -13.747 8.556 12.882 1.00 80.19 130 PRO A O 1
ATOM 988 N N . LYS A 1 131 ? -11.777 8.024 13.812 1.00 69.88 131 LYS A N 1
ATOM 989 C CA . LYS A 1 131 ? -11.748 9.202 14.683 1.00 69.88 131 LYS A CA 1
ATOM 990 C C . LYS A 1 131 ? -11.644 10.445 13.802 1.00 69.88 131 LYS A C 1
ATOM 992 O O . LYS A 1 131 ? -10.697 10.574 13.027 1.00 69.88 131 LYS A O 1
ATOM 997 N N . GLN A 1 132 ? -12.622 11.342 13.907 1.00 53.78 132 GLN A N 1
ATOM 998 C CA . GLN A 1 132 ? -12.584 12.631 13.222 1.00 53.78 132 GLN A C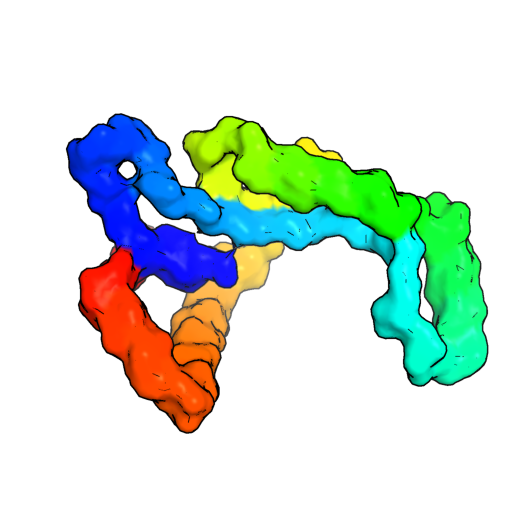A 1
ATOM 999 C C . GLN A 1 132 ? -11.355 13.397 13.723 1.00 53.78 132 GLN A C 1
ATOM 1001 O O . GLN A 1 132 ? -11.272 13.754 14.898 1.00 53.78 132 GLN A O 1
ATOM 1006 N N . HIS A 1 133 ? -10.371 13.587 12.848 1.00 50.34 133 HIS A N 1
ATOM 1007 C CA . HIS A 1 133 ? -9.246 14.467 13.130 1.00 50.34 133 HIS A CA 1
ATOM 1008 C C . HIS A 1 133 ? -9.737 15.909 12.961 1.00 50.34 133 HIS A C 1
ATOM 1010 O O . HIS A 1 133 ? -10.111 16.297 11.855 1.00 50.34 133 HIS A O 1
ATOM 1016 N N . ALA A 1 134 ? -9.806 16.638 14.078 1.00 32.41 134 ALA A N 1
ATOM 1017 C CA . ALA A 1 134 ? -9.975 18.090 14.108 1.00 32.41 134 ALA A CA 1
ATOM 1018 C C . ALA A 1 134 ? -8.721 18.799 13.580 1.00 32.41 134 ALA A C 1
ATOM 1020 O O . ALA A 1 134 ? -7.612 18.245 13.781 1.00 32.41 134 ALA A O 1
#

Radius of gyration: 18.33 Å; Cα contacts (8 Å, |Δi|>4): 139; chains: 1; bounding box: 41×30×55 Å

Foldseek 3Di:
DLQQLLFFDADPPPPPFRPDADAAEDLPAEPDCPCVPPPPVVVVVVVVVCVPTHHYPVSSVVLVVLLVPDDRNQRGHFYYYNNGGDDDDPCCVDPVVVVVSVVVVVVVLVVVCVVPVVSVVCCVVGTHDRDDDD

Sequence (134 aa):
MRALAARLPADPGSGPVPRVVVNAVHPGMCITDIFAKFPLPVRALIRGAQRLVAYTADEGARFLVWAAVGDAAALRGQYIGGGRPQESSDFVLSERGQRAQESLWAEVLDILGDVDPKVLSIVREYLEEPKQHA

Organism: NCBI:txid2126181

InterPro domains:
  IPR036291 NAD(P)-binding domain superfamily [SSF51735] (20-84)

Mean predicted aligned error: 5.74 Å

pLDDT: mean 89.22, std 10.96, range [32.41, 98.06]